Protein AF-A0A7K9ERF5-F1 (afdb_monomer_lite)

InterPro domains:
  IPR002126 Cadherin-like [PR00205] (4-33)
  IPR002126 Cadherin-like [PR00205] (40-52)
  IPR002126 Cadherin-like [PS50268] (5-70)
  IPR015919 Cadherin-like superfamily [SSF49313] (1-70)
  IPR050971 Cadherin domain-containing protein [PTHR24025] (1-70)

Sequence (70 aa):
APIFVSTPFQATVLENVPLGYSVLHIQAVDADSGENARLEYKLIEMAPPTGGAPVAGDSAFPFQINNSTG

Foldseek 3Di:
DKDKDDPDDDFDDDPPDDQPDDTDWIDIADPDDDPVRQFFDDDDDPDPPPPDDDPVPDDDDSDDDHGRGD

Radius of gyration: 15.5 Å; chains: 1; bounding box: 42×27×30 Å

Structure (mmCIF, N/CA/C/O backbone):
data_AF-A0A7K9ERF5-F1
#
_entry.id   AF-A0A7K9ERF5-F1
#
loop_
_atom_site.group_PDB
_atom_site.id
_atom_site.type_symbol
_atom_site.label_atom_id
_atom_site.label_alt_id
_atom_site.label_comp_id
_atom_site.label_asym_id
_atom_site.label_entity_id
_atom_site.label_seq_id
_atom_site.pdbx_PDB_ins_code
_atom_site.Cartn_x
_atom_site.Cartn_y
_atom_site.Cartn_z
_atom_site.occupancy
_atom_site.B_iso_or_equiv
_atom_site.auth_seq_id
_atom_site.auth_comp_id
_atom_site.auth_asym_id
_atom_site.auth_atom_id
_atom_site.pdbx_PDB_model_num
ATOM 1 N N . ALA A 1 1 ? -9.724 6.280 14.793 1.00 86.75 1 ALA A N 1
ATOM 2 C CA . ALA A 1 1 ? -8.320 6.506 14.366 1.00 86.75 1 ALA A CA 1
ATOM 3 C C . ALA A 1 1 ? -7.720 5.206 13.828 1.00 86.75 1 ALA A C 1
ATOM 5 O O . ALA A 1 1 ? -7.876 4.172 14.480 1.00 86.75 1 ALA A O 1
ATOM 6 N N . PRO A 1 2 ? -7.026 5.248 12.676 1.00 94.75 2 PRO A N 1
ATOM 7 C CA . PRO A 1 2 ? -6.671 4.048 11.928 1.00 94.75 2 PRO A CA 1
ATOM 8 C C . PRO A 1 2 ? -5.459 3.318 12.509 1.00 94.75 2 PRO A C 1
ATOM 10 O O . PRO A 1 2 ? -4.480 3.937 12.929 1.00 94.75 2 PRO A O 1
ATOM 13 N N . ILE A 1 3 ? -5.508 1.987 12.480 1.00 94.69 3 ILE A N 1
ATOM 14 C CA . ILE A 1 3 ? -4.449 1.095 12.961 1.00 94.69 3 ILE A CA 1
ATOM 15 C C . ILE A 1 3 ? -4.054 0.136 11.841 1.00 94.69 3 ILE A C 1
ATOM 17 O O . ILE A 1 3 ? -4.891 -0.613 11.345 1.00 94.69 3 ILE A O 1
ATOM 21 N N . PHE A 1 4 ? -2.774 0.131 11.467 1.00 93.56 4 PHE A N 1
ATOM 22 C CA . PHE A 1 4 ? -2.232 -0.826 10.503 1.00 93.56 4 PHE A CA 1
ATOM 23 C C . PHE A 1 4 ? -2.183 -2.248 11.071 1.00 93.56 4 PHE A C 1
ATOM 25 O O . PHE A 1 4 ? -1.763 -2.464 12.208 1.00 93.56 4 PHE A O 1
ATOM 32 N N . VAL A 1 5 ? -2.565 -3.222 10.249 1.00 90.56 5 VAL A N 1
ATOM 33 C CA . VAL A 1 5 ? -2.518 -4.651 10.577 1.00 90.56 5 VAL A CA 1
ATOM 34 C C . VAL A 1 5 ? -1.132 -5.204 10.233 1.00 90.56 5 VAL A C 1
ATOM 36 O O . VAL A 1 5 ? -0.610 -4.907 9.168 1.00 90.56 5 VAL A O 1
ATOM 39 N N . SER A 1 6 ? -0.548 -6.037 11.101 1.00 81.62 6 SER A N 1
ATOM 40 C CA . SER A 1 6 ? 0.717 -6.757 10.843 1.00 81.62 6 SER A CA 1
ATOM 41 C C . SER A 1 6 ? 1.943 -5.86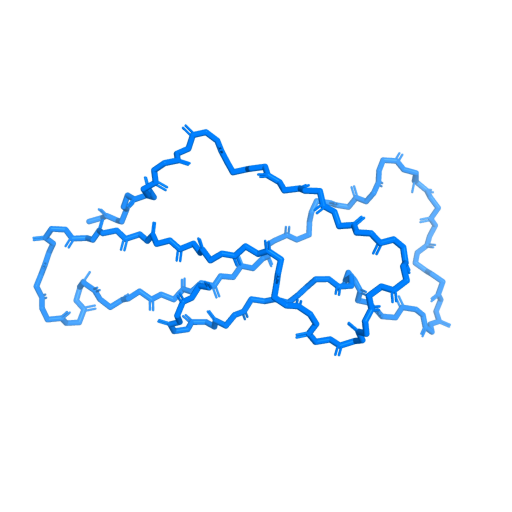7 10.591 1.00 81.62 6 SER A C 1
ATOM 43 O O . SER A 1 6 ? 2.641 -6.006 9.588 1.00 81.62 6 SER A O 1
ATOM 45 N N . THR A 1 7 ? 2.246 -4.974 11.533 1.00 84.00 7 THR A N 1
ATOM 46 C CA . THR A 1 7 ? 3.502 -4.211 11.537 1.00 84.00 7 THR A CA 1
ATOM 47 C C . THR A 1 7 ? 4.645 -5.027 12.173 1.00 84.00 7 THR A C 1
ATOM 49 O O . THR A 1 7 ? 4.414 -5.723 13.165 1.00 84.00 7 THR A O 1
ATOM 52 N N . PRO A 1 8 ? 5.891 -4.955 11.657 1.00 88.44 8 PRO A N 1
ATOM 53 C CA . PRO A 1 8 ? 6.352 -4.166 10.510 1.00 88.44 8 PRO A CA 1
ATOM 54 C C . PRO A 1 8 ? 6.072 -4.829 9.149 1.00 88.44 8 PRO A C 1
ATOM 56 O O . PRO A 1 8 ? 6.065 -6.051 9.026 1.00 88.44 8 PRO A O 1
ATOM 59 N N . PHE A 1 9 ? 5.928 -4.006 8.107 1.00 88.44 9 PHE A N 1
ATOM 60 C CA 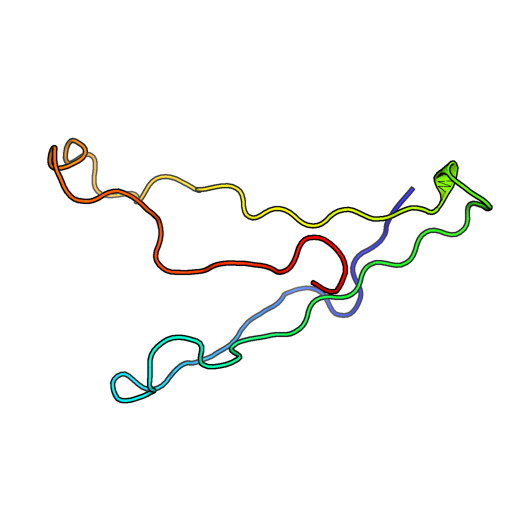. PHE A 1 9 ? 5.797 -4.474 6.726 1.00 88.44 9 PHE A CA 1
ATOM 61 C C . PHE A 1 9 ? 7.169 -4.641 6.078 1.00 88.44 9 PHE A C 1
ATOM 63 O O . PHE A 1 9 ? 7.956 -3.696 6.023 1.00 88.44 9 PHE A O 1
ATOM 70 N N . GLN A 1 10 ? 7.443 -5.831 5.549 1.00 90.69 10 GLN A N 1
ATOM 71 C CA . GLN A 1 10 ? 8.658 -6.115 4.798 1.00 90.69 10 GLN A CA 1
ATOM 72 C C . GLN A 1 10 ? 8.337 -7.057 3.640 1.00 90.69 10 GLN A C 1
ATOM 74 O O . GLN A 1 10 ? 7.609 -8.032 3.808 1.00 90.69 10 GLN A O 1
ATOM 79 N N . ALA A 1 11 ? 8.895 -6.764 2.469 1.00 89.44 11 ALA A N 1
ATOM 80 C CA . ALA A 1 11 ? 8.770 -7.593 1.280 1.00 89.44 11 ALA A CA 1
ATOM 81 C C . ALA A 1 11 ? 10.105 -7.646 0.532 1.00 89.44 11 ALA A C 1
ATOM 83 O O . ALA A 1 11 ? 10.924 -6.729 0.623 1.00 89.44 11 ALA A O 1
ATOM 84 N N . THR A 1 12 ? 10.310 -8.717 -0.227 1.00 92.31 12 THR A N 1
ATOM 85 C CA . THR A 1 12 ? 11.435 -8.868 -1.152 1.00 92.31 12 THR A CA 1
ATOM 86 C C . THR A 1 12 ? 10.879 -8.975 -2.563 1.00 92.31 12 THR A C 1
ATOM 88 O O . THR A 1 12 ? 9.941 -9.732 -2.803 1.00 92.31 12 THR A O 1
ATOM 91 N N . VAL A 1 13 ? 11.452 -8.212 -3.490 1.00 91.94 13 VAL A N 1
ATOM 92 C CA . VAL A 1 13 ? 11.035 -8.167 -4.894 1.00 91.94 13 VAL A CA 1
ATOM 93 C C . VAL A 1 13 ? 12.199 -8.647 -5.746 1.00 91.94 13 VAL A C 1
ATOM 95 O O . VAL A 1 13 ? 13.335 -8.230 -5.527 1.00 91.94 13 VAL A O 1
ATOM 98 N N . LEU A 1 14 ? 11.927 -9.543 -6.693 1.00 95.25 14 LEU A N 1
ATOM 99 C CA . LEU A 1 14 ? 12.939 -9.979 -7.652 1.00 95.25 14 LEU A CA 1
ATOM 100 C C . LEU A 1 14 ? 13.193 -8.869 -8.675 1.00 95.25 14 LEU A C 1
ATOM 102 O O . LEU A 1 14 ? 12.267 -8.182 -9.094 1.00 95.25 14 LEU A O 1
ATOM 106 N N . GLU A 1 15 ? 14.438 -8.716 -9.113 1.00 92.12 15 GLU A N 1
ATOM 107 C CA . GLU A 1 15 ? 14.835 -7.647 -10.044 1.00 92.12 15 GLU A CA 1
ATOM 108 C C . GLU A 1 15 ? 14.140 -7.717 -11.414 1.00 92.12 15 GLU A C 1
ATOM 110 O O . GLU A 1 15 ? 14.036 -6.716 -12.115 1.00 92.12 15 GLU A O 1
ATOM 115 N N . ASN A 1 16 ? 13.657 -8.896 -11.801 1.00 95.31 16 ASN A N 1
ATOM 116 C CA . ASN A 1 16 ? 13.119 -9.185 -13.125 1.00 95.31 16 ASN A CA 1
ATOM 117 C C . ASN A 1 16 ? 11.581 -9.176 -13.187 1.00 95.31 16 ASN A C 1
ATOM 119 O O . ASN A 1 16 ? 11.011 -9.649 -14.173 1.00 95.31 16 ASN A O 1
ATOM 123 N N . VAL A 1 17 ? 10.896 -8.688 -12.147 1.00 95.25 17 VAL A N 1
ATOM 124 C CA . VAL A 1 17 ? 9.431 -8.571 -12.172 1.00 95.25 17 VAL A CA 1
ATOM 125 C C . VAL A 1 17 ? 8.977 -7.478 -13.149 1.00 95.25 17 VAL A C 1
ATOM 127 O O . VAL A 1 17 ? 9.671 -6.476 -13.331 1.00 95.25 17 VAL A O 1
ATOM 130 N N . PRO A 1 18 ? 7.805 -7.632 -13.788 1.00 94.62 18 PRO A N 1
ATOM 131 C CA . PRO A 1 18 ? 7.264 -6.600 -14.664 1.00 94.62 18 PRO A CA 1
ATOM 132 C C . PRO A 1 18 ? 6.808 -5.357 -13.883 1.00 94.62 18 PRO A C 1
ATOM 134 O O . PRO A 1 18 ? 6.500 -5.416 -12.691 1.00 94.62 18 PRO A O 1
ATOM 137 N N . LEU A 1 19 ? 6.686 -4.227 -14.584 1.00 90.50 19 LEU A N 1
ATOM 138 C CA . LEU A 1 19 ? 6.066 -3.020 -14.032 1.00 90.50 19 LEU A CA 1
ATOM 139 C C . LEU A 1 19 ? 4.614 -3.294 -13.616 1.00 90.50 19 LEU A C 1
ATOM 141 O O . LEU A 1 19 ? 3.877 -3.988 -14.316 1.00 90.50 19 LEU A O 1
ATOM 145 N N . GLY A 1 20 ? 4.208 -2.732 -12.476 1.00 89.75 20 GLY A N 1
ATOM 146 C CA . GLY A 1 20 ? 2.889 -2.978 -11.885 1.00 89.75 20 GLY A CA 1
ATOM 147 C C . GLY A 1 20 ? 2.791 -4.276 -11.075 1.00 89.75 20 GLY A C 1
ATOM 148 O O . GLY A 1 20 ? 1.695 -4.649 -10.663 1.00 89.75 20 GLY A O 1
ATOM 149 N N . TYR A 1 21 ? 3.911 -4.964 -10.830 1.00 94.25 21 TYR A N 1
ATOM 150 C CA . TYR A 1 21 ? 3.954 -6.113 -9.930 1.00 94.25 21 TYR A CA 1
ATOM 151 C C . TYR A 1 21 ? 3.451 -5.747 -8.524 1.00 94.25 21 TYR A C 1
ATOM 153 O O . TYR A 1 21 ? 3.869 -4.746 -7.939 1.00 94.25 21 TYR A O 1
ATOM 161 N N . SER A 1 22 ? 2.559 -6.574 -7.972 1.00 94.06 22 SER A N 1
ATOM 162 C CA . SER A 1 22 ? 2.048 -6.397 -6.612 1.00 94.06 22 SER A CA 1
ATOM 163 C C . SER A 1 22 ? 3.108 -6.828 -5.599 1.00 94.06 22 SER A C 1
ATOM 165 O O . SER A 1 22 ? 3.483 -7.997 -5.541 1.00 94.06 22 SER A O 1
ATOM 167 N N . VAL A 1 23 ? 3.612 -5.869 -4.821 1.00 93.75 23 VAL A N 1
ATOM 168 C CA . VAL A 1 23 ? 4.688 -6.094 -3.842 1.00 93.75 23 VAL A CA 1
ATOM 169 C C . VAL A 1 23 ? 4.126 -6.494 -2.484 1.00 93.75 23 VAL A C 1
ATOM 171 O O . VAL A 1 23 ? 4.554 -7.482 -1.892 1.00 93.75 23 VAL A O 1
ATOM 174 N N . LEU A 1 24 ? 3.185 -5.701 -1.978 1.00 92.12 24 LEU A N 1
ATOM 175 C CA . LEU A 1 24 ? 2.592 -5.861 -0.661 1.00 92.12 24 LEU A CA 1
ATOM 176 C C . LEU A 1 24 ? 1.200 -5.223 -0.673 1.00 92.12 24 LEU A C 1
ATOM 178 O O . LEU A 1 24 ? 0.980 -4.242 -1.379 1.00 92.12 24 LEU A O 1
ATOM 182 N N . HIS A 1 25 ? 0.290 -5.784 0.113 1.00 92.19 25 HIS A N 1
ATOM 183 C CA . HIS A 1 25 ? -1.027 -5.219 0.370 1.00 92.19 25 HIS A CA 1
ATOM 184 C C . HIS A 1 25 ? -1.084 -4.776 1.828 1.00 92.19 25 HIS A C 1
ATOM 186 O O . HIS A 1 25 ? -0.749 -5.561 2.721 1.00 92.19 25 HIS A O 1
ATOM 192 N N . ILE A 1 26 ? -1.466 -3.522 2.064 1.00 91.31 26 ILE A N 1
ATOM 193 C CA . ILE A 1 26 ? -1.521 -2.944 3.409 1.00 91.31 26 ILE A CA 1
ATOM 194 C C . ILE A 1 26 ? -2.973 -2.752 3.804 1.00 91.31 26 ILE A C 1
ATOM 196 O O . ILE A 1 26 ? -3.769 -2.209 3.049 1.00 91.31 26 ILE A O 1
ATOM 200 N N . GLN A 1 27 ? -3.297 -3.123 5.037 1.00 93.00 27 GLN A N 1
ATOM 201 C CA . GLN A 1 27 ? -4.602 -2.854 5.612 1.00 93.00 27 GLN A CA 1
ATOM 202 C C . GLN A 1 27 ? -4.458 -2.022 6.879 1.00 93.00 27 GLN A C 1
ATOM 204 O O . GLN A 1 27 ? -3.635 -2.323 7.747 1.00 93.00 27 GLN A O 1
ATOM 209 N N . ALA A 1 28 ? -5.296 -0.999 6.995 1.00 93.62 28 ALA A N 1
ATOM 210 C CA . ALA A 1 28 ? -5.601 -0.342 8.250 1.00 93.62 28 ALA A CA 1
ATOM 211 C C . ALA A 1 28 ? -7.067 -0.579 8.634 1.00 93.62 28 ALA A C 1
ATOM 213 O O . ALA A 1 28 ? -7.925 -0.785 7.776 1.00 93.62 28 ALA A O 1
ATOM 214 N N . VAL A 1 29 ? -7.340 -0.566 9.935 1.00 93.56 29 VAL A N 1
ATOM 215 C CA . VAL A 1 29 ? -8.682 -0.674 10.510 1.00 93.56 29 VAL A CA 1
ATOM 216 C C . VAL A 1 29 ? -8.929 0.552 11.373 1.00 93.56 29 VAL A C 1
ATOM 218 O O . VAL A 1 29 ? -8.103 0.886 12.221 1.00 93.56 29 VAL A O 1
ATOM 221 N N . ASP A 1 30 ? -10.064 1.210 11.162 1.00 95.88 30 ASP A N 1
ATOM 222 C CA . ASP A 1 30 ? -10.568 2.258 12.044 1.00 95.88 30 ASP A CA 1
ATOM 223 C C . ASP A 1 30 ? -11.835 1.750 12.751 1.00 95.88 30 ASP A C 1
ATOM 225 O O . ASP A 1 30 ? -12.689 1.128 12.121 1.00 95.88 30 ASP A O 1
ATOM 229 N N . ALA A 1 31 ? -11.927 1.962 14.066 1.00 95.81 31 ALA A N 1
ATOM 230 C CA . ALA A 1 31 ? -13.078 1.568 14.881 1.00 95.81 31 ALA A CA 1
ATOM 231 C C . ALA A 1 31 ? -14.235 2.583 14.819 1.00 95.81 31 ALA A C 1
ATOM 233 O O . ALA A 1 31 ? -15.314 2.316 15.353 1.00 95.81 31 ALA A O 1
ATOM 234 N N . ASP A 1 32 ? -14.010 3.741 14.194 1.00 96.19 32 ASP A N 1
ATOM 235 C CA . ASP A 1 32 ? -15.024 4.76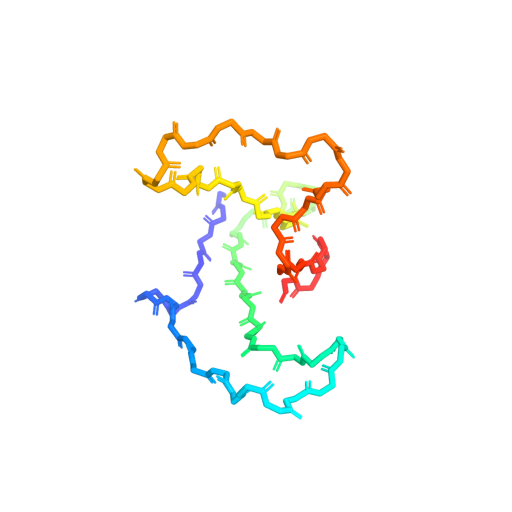4 13.977 1.00 96.19 32 ASP A CA 1
ATOM 236 C C . ASP A 1 32 ? -16.074 4.297 12.937 1.00 96.19 32 ASP A C 1
ATOM 238 O O . ASP A 1 32 ? -16.082 3.156 12.473 1.00 96.19 32 ASP A O 1
ATOM 242 N N . SER A 1 33 ? -17.043 5.146 12.588 1.00 95.12 33 SER A N 1
ATOM 243 C CA . SER A 1 33 ? -18.137 4.789 11.667 1.00 95.12 33 SER A CA 1
ATOM 244 C C . SER A 1 33 ? -18.422 5.884 10.644 1.00 95.12 33 SER A C 1
ATOM 246 O O . SER A 1 33 ? -18.170 7.066 10.889 1.00 95.12 33 SER A O 1
ATOM 248 N N . GLY A 1 34 ? -18.995 5.491 9.502 1.00 94.06 34 GLY A N 1
ATOM 249 C CA . GLY A 1 34 ? -19.287 6.404 8.394 1.00 94.06 34 GLY A CA 1
ATOM 250 C C . GLY A 1 34 ? -18.012 7.018 7.811 1.00 94.06 34 GLY A C 1
ATOM 251 O O . GLY A 1 34 ? -16.983 6.353 7.729 1.00 94.06 34 GLY A O 1
ATOM 252 N N . GLU A 1 35 ? -18.069 8.299 7.447 1.00 95.31 35 GLU A N 1
ATOM 253 C CA . GLU A 1 35 ? -16.931 9.033 6.868 1.00 95.31 35 GLU A CA 1
ATOM 254 C C . GLU A 1 35 ? -15.699 9.071 7.782 1.00 95.31 35 GLU A C 1
ATOM 256 O O . GLU A 1 35 ? -14.574 9.114 7.294 1.00 95.31 35 GLU A O 1
ATOM 261 N N . ASN A 1 36 ? -15.885 8.983 9.103 1.00 93.50 36 ASN A N 1
ATOM 262 C CA . ASN A 1 36 ? -14.771 8.971 10.055 1.00 93.50 36 ASN A CA 1
ATOM 263 C C . ASN A 1 36 ? -13.947 7.674 9.996 1.00 93.50 36 ASN A C 1
ATOM 265 O O . ASN A 1 36 ? -12.816 7.663 10.463 1.00 93.50 36 ASN A O 1
ATOM 269 N N . ALA A 1 37 ? -14.488 6.602 9.409 1.00 93.31 37 ALA A N 1
ATOM 270 C CA . ALA A 1 37 ? -13.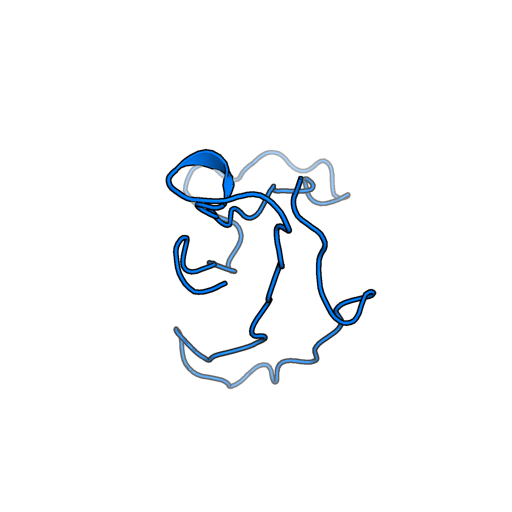767 5.355 9.157 1.00 93.31 37 ALA A CA 1
ATOM 271 C C . ALA A 1 37 ? -13.224 5.259 7.721 1.00 93.31 37 ALA A C 1
ATOM 273 O O . ALA A 1 37 ? -12.700 4.215 7.327 1.00 93.31 37 ALA A O 1
ATOM 274 N N . ARG A 1 38 ? -13.378 6.313 6.904 1.00 94.31 38 ARG A N 1
ATOM 275 C CA . ARG A 1 38 ? -12.922 6.308 5.514 1.00 94.31 38 ARG A CA 1
ATOM 276 C C . ARG A 1 38 ? -11.404 6.448 5.471 1.00 94.31 38 ARG A C 1
ATOM 278 O O . ARG A 1 38 ? -10.840 7.449 5.903 1.00 94.31 38 ARG A O 1
ATOM 285 N N . LEU A 1 39 ? -10.753 5.432 4.916 1.00 95.12 39 LEU A N 1
ATOM 286 C CA . LEU A 1 39 ? -9.300 5.350 4.845 1.00 95.12 39 LEU A CA 1
ATOM 287 C C . LEU A 1 39 ? -8.783 5.827 3.492 1.00 95.12 39 LEU A C 1
ATOM 289 O O . LEU A 1 39 ? -9.355 5.506 2.450 1.00 95.12 39 LEU A O 1
ATOM 293 N N . GLU A 1 40 ? -7.664 6.546 3.531 1.00 94.94 40 GLU A N 1
ATOM 294 C CA . GLU A 1 40 ? -6.864 6.870 2.356 1.00 94.94 40 GLU A CA 1
ATOM 295 C C . GLU A 1 40 ? -5.395 6.529 2.608 1.00 94.94 40 GLU A C 1
ATOM 297 O O . GLU A 1 40 ? -4.810 6.924 3.619 1.00 94.94 40 GLU A O 1
ATOM 302 N N . TYR A 1 41 ? -4.794 5.797 1.673 1.00 93.25 41 TYR A N 1
ATOM 303 C CA . TYR A 1 41 ? -3.401 5.369 1.750 1.00 93.25 41 TYR A CA 1
ATOM 304 C C . TYR A 1 41 ? -2.497 6.280 0.918 1.00 93.25 41 TYR A C 1
ATOM 306 O O . TYR A 1 41 ? -2.816 6.647 -0.215 1.00 93.25 41 TYR A O 1
ATOM 314 N N . LYS A 1 42 ? -1.329 6.622 1.470 1.00 90.88 42 LYS A N 1
ATOM 315 C CA . LYS A 1 42 ? -0.306 7.415 0.785 1.00 90.88 42 LYS A CA 1
ATOM 316 C C . LYS A 1 42 ? 1.089 6.957 1.190 1.00 90.88 42 LYS A C 1
ATOM 318 O O . LYS A 1 42 ? 1.370 6.779 2.371 1.00 90.88 42 LYS A O 1
ATOM 323 N N . LEU A 1 43 ? 1.973 6.832 0.203 1.00 87.38 43 LEU A N 1
ATOM 324 C CA . LEU A 1 43 ? 3.405 6.669 0.432 1.00 87.38 43 LEU A CA 1
ATOM 325 C C . LEU A 1 43 ? 4.032 8.049 0.643 1.00 87.38 43 LEU A C 1
ATOM 327 O O . LEU A 1 43 ? 3.830 8.966 -0.156 1.00 87.38 43 LEU A O 1
ATOM 331 N N . ILE A 1 44 ? 4.769 8.195 1.739 1.00 84.50 44 ILE A N 1
ATOM 332 C CA . ILE A 1 44 ? 5.609 9.364 1.988 1.00 84.50 44 ILE A CA 1
ATOM 333 C C . ILE A 1 44 ? 7.041 9.005 1.615 1.00 84.50 44 ILE A C 1
ATOM 335 O O . ILE A 1 44 ? 7.577 7.992 2.061 1.00 84.50 44 ILE A O 1
ATOM 339 N N . GLU A 1 45 ? 7.649 9.820 0.763 1.00 73.50 45 GLU A N 1
ATOM 340 C CA . GLU A 1 45 ? 9.047 9.652 0.402 1.00 73.50 45 GLU A CA 1
ATOM 341 C C . GLU A 1 45 ? 9.912 9.957 1.629 1.00 73.50 45 GLU A C 1
ATOM 343 O O . GLU A 1 45 ? 9.929 11.082 2.132 1.00 73.50 45 GLU A O 1
ATOM 348 N N . MET A 1 46 ? 10.635 8.954 2.126 1.00 62.28 46 MET A N 1
ATOM 349 C CA . MET A 1 46 ? 11.832 9.227 2.911 1.00 62.28 46 MET A CA 1
ATOM 350 C C . MET A 1 46 ? 12.939 9.453 1.892 1.00 62.28 46 MET A C 1
ATOM 352 O O . MET A 1 46 ? 13.353 8.499 1.233 1.00 62.28 46 MET A O 1
ATOM 356 N N . ALA A 1 47 ? 13.345 10.712 1.709 1.00 55.62 47 ALA A N 1
ATOM 357 C CA . ALA A 1 47 ? 14.395 11.073 0.764 1.00 55.62 47 ALA A CA 1
ATOM 358 C C . ALA A 1 47 ? 15.591 10.111 0.909 1.00 55.62 47 ALA A C 1
ATOM 360 O O . ALA A 1 47 ? 15.967 9.778 2.043 1.00 55.62 47 ALA A O 1
ATOM 361 N N . PRO A 1 48 ? 16.178 9.632 -0.199 1.00 55.34 48 PRO A N 1
ATOM 362 C CA . PRO A 1 48 ? 17.288 8.700 -0.121 1.00 55.34 48 PRO A CA 1
ATOM 363 C C . PRO A 1 48 ? 18.444 9.320 0.692 1.00 55.34 48 PRO A C 1
ATOM 365 O O . PRO A 1 48 ? 18.724 10.512 0.559 1.00 55.34 48 PRO A O 1
ATOM 368 N N . PRO A 1 49 ? 19.150 8.538 1.535 1.00 55.28 49 PRO A N 1
ATOM 369 C CA . PRO A 1 49 ? 20.250 9.038 2.371 1.00 55.28 49 PRO A CA 1
ATOM 370 C C . PRO A 1 49 ? 21.447 9.560 1.556 1.00 55.28 49 PRO A C 1
ATOM 372 O O . PRO A 1 49 ? 22.351 10.195 2.098 1.00 55.28 49 PRO A O 1
ATOM 375 N N . THR A 1 50 ? 21.476 9.310 0.249 1.00 52.91 50 THR A N 1
ATOM 376 C CA . THR A 1 50 ? 22.406 9.932 -0.687 1.00 52.91 50 THR A CA 1
ATOM 377 C C . THR A 1 50 ? 21.940 11.352 -0.988 1.00 52.91 50 THR A C 1
ATOM 379 O O . THR A 1 50 ? 21.051 11.535 -1.813 1.00 52.91 50 THR A O 1
ATOM 382 N N . GLY A 1 51 ? 22.558 12.357 -0.360 1.00 50.94 51 GLY A N 1
ATOM 383 C CA . GLY A 1 51 ? 22.353 13.791 -0.631 1.00 50.94 51 GLY A CA 1
ATOM 384 C C . GLY A 1 51 ? 22.778 14.262 -2.034 1.00 50.94 51 GLY A C 1
ATOM 385 O O . GLY A 1 51 ? 23.356 15.336 -2.176 1.00 50.94 51 GLY A O 1
ATOM 386 N N . GLY A 1 52 ? 22.539 13.451 -3.065 1.00 48.91 52 GLY A N 1
ATOM 387 C CA . GLY A 1 52 ? 22.592 13.850 -4.462 1.00 48.91 52 GLY A CA 1
ATOM 388 C C . GLY A 1 52 ? 21.293 14.559 -4.834 1.00 48.91 52 GLY A C 1
ATOM 389 O O . GLY A 1 52 ? 20.210 14.116 -4.461 1.00 48.91 52 GLY A O 1
ATOM 390 N N . ALA A 1 53 ? 21.412 15.690 -5.527 1.00 48.69 53 ALA A N 1
ATOM 391 C CA . ALA A 1 53 ? 20.271 16.452 -6.018 1.00 48.69 53 ALA A CA 1
ATOM 392 C C . ALA A 1 53 ? 19.328 15.573 -6.869 1.00 48.69 53 ALA A C 1
ATOM 394 O O . ALA A 1 53 ? 19.822 14.678 -7.560 1.00 48.69 53 ALA A O 1
ATOM 395 N N . PRO A 1 54 ? 18.008 15.849 -6.870 1.00 52.34 54 PRO A N 1
ATOM 396 C CA . PRO A 1 54 ? 17.088 15.217 -7.811 1.00 52.34 54 PRO A CA 1
ATOM 397 C C . PRO A 1 54 ? 17.595 15.477 -9.231 1.00 52.34 54 PRO A C 1
ATOM 399 O O . PRO A 1 54 ? 17.896 16.621 -9.595 1.00 52.34 54 PRO A O 1
ATOM 402 N N . VAL A 1 55 ? 17.753 14.421 -10.024 1.00 56.19 55 VAL A N 1
ATOM 403 C CA . VAL A 1 55 ? 18.248 14.546 -11.390 1.00 56.19 55 VAL A CA 1
ATOM 404 C C . VAL A 1 55 ? 17.061 15.071 -12.186 1.00 56.19 55 VAL A C 1
ATOM 406 O O . VAL A 1 55 ? 16.072 14.375 -12.352 1.00 56.19 55 VAL A O 1
ATOM 409 N N . ALA A 1 56 ? 17.081 16.333 -12.619 1.00 43.72 56 ALA A N 1
ATOM 410 C CA . ALA A 1 56 ? 15.938 16.939 -13.308 1.00 43.72 56 ALA A CA 1
ATOM 411 C C . ALA A 1 56 ? 15.511 16.080 -14.522 1.00 43.72 56 ALA A C 1
ATOM 413 O O . ALA A 1 56 ? 16.149 16.117 -15.573 1.00 43.72 56 ALA A O 1
ATOM 414 N N . GLY A 1 57 ? 14.461 15.271 -14.343 1.00 48.84 57 GLY A N 1
ATOM 415 C CA . GLY A 1 57 ? 14.024 14.237 -15.287 1.00 48.84 57 GLY A CA 1
ATOM 416 C C . GLY A 1 57 ? 13.649 12.893 -14.645 1.00 48.84 57 GLY A C 1
ATOM 417 O O . GLY A 1 57 ? 12.814 12.193 -15.211 1.00 48.84 57 GLY A O 1
ATOM 418 N N . ASP A 1 58 ? 14.176 12.553 -13.462 1.00 53.75 58 ASP A N 1
ATOM 419 C CA . ASP A 1 58 ? 13.828 11.338 -12.711 1.00 53.75 58 ASP A CA 1
ATOM 420 C C . ASP A 1 58 ? 12.788 11.633 -11.625 1.00 53.75 58 ASP A C 1
ATOM 422 O O . ASP A 1 58 ? 13.002 11.573 -10.420 1.00 53.75 58 ASP A O 1
ATOM 426 N N . SER A 1 59 ? 11.583 11.981 -12.066 1.00 52.69 59 SER A N 1
ATOM 427 C CA . SER A 1 59 ? 10.468 11.969 -11.125 1.00 52.69 59 SER A CA 1
ATOM 428 C C . SER A 1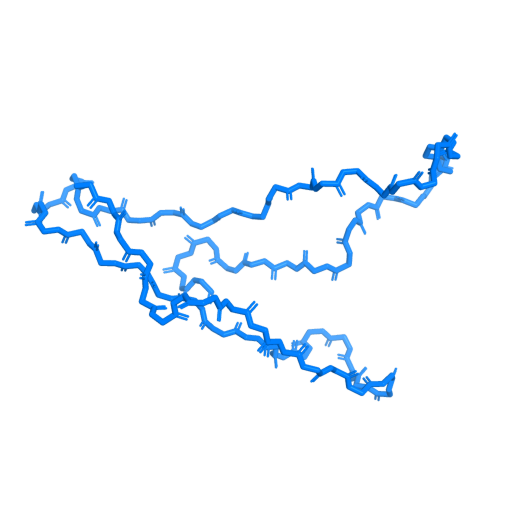 59 ? 10.305 10.561 -10.550 1.00 52.69 59 SER A C 1
ATOM 430 O O . SER A 1 59 ? 10.279 9.588 -11.298 1.00 52.69 59 SER A O 1
ATOM 432 N N . ALA A 1 60 ? 10.025 10.514 -9.256 1.00 60.22 60 ALA A N 1
ATOM 433 C CA . ALA A 1 60 ? 9.219 9.486 -8.622 1.00 60.22 60 ALA A CA 1
ATOM 434 C C . ALA A 1 60 ? 9.958 8.224 -8.171 1.00 60.22 60 ALA A C 1
ATOM 436 O O . ALA A 1 60 ? 10.246 7.299 -8.925 1.00 60.22 60 ALA A O 1
ATOM 437 N N . PHE A 1 61 ? 10.120 8.154 -6.852 1.00 72.50 61 PHE A N 1
ATOM 438 C CA . PHE A 1 61 ? 9.979 6.935 -6.068 1.00 72.50 61 PHE A CA 1
ATOM 439 C C . PHE A 1 61 ? 9.194 5.826 -6.821 1.00 72.50 61 PHE A C 1
ATOM 441 O O . PHE A 1 61 ? 8.030 6.035 -7.172 1.00 72.50 61 PHE A O 1
ATOM 448 N N . PRO A 1 62 ? 9.802 4.652 -7.087 1.00 80.25 62 PRO A N 1
ATOM 449 C CA . PRO A 1 62 ? 9.280 3.672 -8.048 1.00 80.25 62 PRO A CA 1
ATOM 450 C C . PRO A 1 62 ? 8.100 2.846 -7.519 1.00 80.25 62 PRO A C 1
ATOM 452 O O . PRO A 1 62 ? 7.523 2.045 -8.255 1.00 80.25 62 PRO A O 1
ATOM 455 N N . PHE A 1 63 ? 7.737 3.023 -6.247 1.00 86.31 63 PHE A N 1
ATOM 456 C CA . PHE A 1 63 ? 6.611 2.340 -5.627 1.00 86.31 63 PHE A CA 1
ATOM 457 C C . PHE A 1 63 ? 5.387 3.245 -5.576 1.00 86.31 63 PHE A C 1
ATOM 459 O O . PHE A 1 63 ? 5.464 4.429 -5.248 1.00 86.31 63 PHE A O 1
ATOM 466 N N . GLN A 1 64 ? 4.238 2.648 -5.865 1.00 89.12 64 GLN A N 1
ATOM 467 C CA . GLN A 1 64 ? 2.935 3.292 -5.803 1.00 89.12 64 GLN A CA 1
ATOM 468 C C . GLN A 1 64 ? 2.030 2.480 -4.879 1.00 89.12 64 GLN A C 1
ATOM 470 O O . GLN A 1 64 ? 2.228 1.277 -4.709 1.00 89.12 64 GLN A O 1
ATOM 475 N N . ILE A 1 65 ? 1.040 3.145 -4.293 1.00 91.25 65 ILE A N 1
ATOM 476 C CA . ILE A 1 65 ? 0.022 2.521 -3.450 1.00 91.25 65 ILE A CA 1
ATOM 477 C C . ILE A 1 65 ? -1.351 2.909 -3.976 1.00 91.25 65 ILE A C 1
ATOM 479 O O . ILE A 1 65 ? -1.549 4.043 -4.425 1.00 91.25 65 ILE A O 1
ATOM 483 N N . ASN A 1 66 ? -2.304 1.983 -3.931 1.00 93.25 66 ASN A N 1
ATOM 484 C CA . ASN A 1 66 ? -3.675 2.331 -4.249 1.00 93.25 66 ASN A CA 1
ATOM 485 C C . ASN A 1 66 ? -4.284 3.033 -3.032 1.00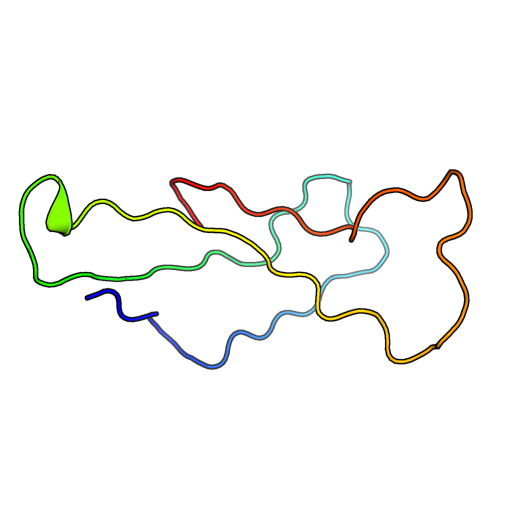 93.25 66 ASN A C 1
ATOM 487 O O . ASN A 1 66 ? -4.328 2.475 -1.938 1.00 93.25 66 ASN A O 1
ATOM 491 N N . ASN A 1 67 ? -4.788 4.252 -3.216 1.00 93.94 67 ASN A N 1
ATOM 492 C CA . ASN A 1 67 ? -5.281 5.059 -2.101 1.00 93.94 67 ASN A CA 1
ATOM 493 C C . ASN A 1 67 ? -6.493 4.456 -1.373 1.00 93.94 67 ASN A C 1
ATOM 495 O O . ASN A 1 67 ? -6.770 4.874 -0.257 1.00 93.94 67 ASN A O 1
ATOM 499 N N . SER A 1 68 ? -7.205 3.509 -1.985 1.00 93.31 68 SER A N 1
ATOM 500 C CA . SER A 1 68 ? -8.446 2.932 -1.463 1.00 93.31 68 SER A CA 1
ATOM 501 C C . SER A 1 68 ? -8.274 1.499 -0.980 1.00 93.31 68 SER A C 1
ATOM 503 O O . SER A 1 68 ? -9.017 1.059 -0.105 1.00 93.31 68 SER A O 1
ATOM 505 N N . THR A 1 69 ? -7.293 0.776 -1.524 1.00 90.81 69 THR A N 1
ATOM 506 C CA . THR A 1 69 ? -7.068 -0.629 -1.177 1.00 90.81 69 THR A CA 1
ATOM 507 C C . THR A 1 69 ? -5.792 -0.860 -0.389 1.00 90.81 69 THR A C 1
ATOM 509 O O . THR A 1 69 ? -5.675 -1.935 0.174 1.00 90.81 69 THR A O 1
ATOM 512 N N . GLY A 1 70 ? -4.862 0.098 -0.331 1.00 86.81 70 GLY A N 1
ATOM 513 C CA . GLY A 1 70 ? -3.518 -0.165 0.185 1.00 86.81 70 GLY A CA 1
ATOM 514 C C . GLY A 1 70 ? -2.767 -1.065 -0.778 1.00 86.81 70 GLY A C 1
ATOM 515 O O . GLY A 1 70 ? -2.654 -2.281 -0.498 1.00 86.81 70 GLY A O 1
#

Organism: Baryphthengus martii (NCBI:txid176943)

Secondary structure (DSSP, 8-state):
--EESSSSP-----TTPPTT-------EE--S-GGGG-----PPP---SS-PPP-TT--S-S----TTT-

pLDDT: mean 82.95, std 16.3, range [43.72, 96.19]